Protein AF-A0A350X1R9-F1 (afdb_monomer_lite)

Sequence (77 aa):
MKCGCEFENGQAVADKVRMKGMADRPMPTPATIKCSCGNTYTKTILVDQCPACHMTYAVTPCSADEHKYIVPAGINY

Structure (mmCIF, N/CA/C/O backbone):
data_AF-A0A350X1R9-F1
#
_entry.id   AF-A0A350X1R9-F1
#
loop_
_atom_site.group_PDB
_atom_site.id
_atom_site.type_symbol
_atom_site.label_atom_id
_atom_site.label_alt_id
_atom_site.label_comp_id
_atom_site.label_asym_id
_atom_site.label_entity_id
_atom_site.label_seq_id
_atom_site.pdbx_PDB_ins_code
_atom_site.Cartn_x
_atom_site.Cartn_y
_atom_site.Cartn_z
_atom_site.occupancy
_atom_site.B_iso_or_equiv
_atom_site.auth_seq_id
_atom_site.auth_comp_id
_atom_site.auth_asym_id
_atom_site.auth_atom_id
_atom_site.pdbx_PDB_model_num
ATOM 1 N N . MET A 1 1 ? 11.373 4.187 -4.664 1.00 59.44 1 MET A N 1
ATOM 2 C CA . MET A 1 1 ? 11.185 2.721 -4.733 1.00 59.44 1 MET A CA 1
ATOM 3 C C . MET A 1 1 ? 12.510 2.068 -5.062 1.00 59.44 1 MET A C 1
ATOM 5 O O . MET A 1 1 ? 13.278 2.661 -5.809 1.00 59.44 1 MET A O 1
ATOM 9 N N . LYS A 1 2 ? 12.782 0.870 -4.535 1.00 63.38 2 LYS A N 1
ATOM 10 C CA . LYS A 1 2 ? 14.057 0.165 -4.770 1.00 63.38 2 LYS A CA 1
ATOM 11 C C . LYS A 1 2 ? 14.177 -0.476 -6.160 1.00 63.38 2 LYS A C 1
ATOM 13 O O . LYS A 1 2 ? 15.284 -0.699 -6.624 1.00 63.38 2 LYS A O 1
ATOM 18 N N . CYS A 1 3 ? 13.062 -0.732 -6.850 1.00 61.53 3 CYS A N 1
ATOM 19 C CA . CYS A 1 3 ? 13.068 -1.388 -8.168 1.00 61.53 3 CYS A CA 1
ATOM 20 C C . CYS A 1 3 ? 13.514 -0.513 -9.353 1.00 61.53 3 CYS A C 1
ATOM 22 O O . CYS A 1 3 ? 13.501 -1.004 -10.476 1.00 61.53 3 CYS A O 1
ATOM 24 N N . GLY A 1 4 ? 13.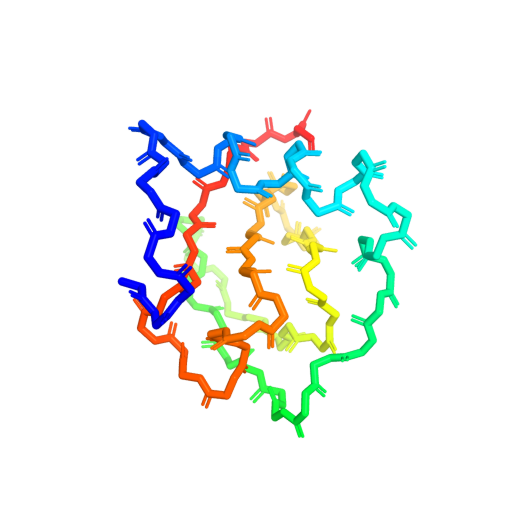789 0.782 -9.162 1.00 63.72 4 GLY A N 1
ATOM 25 C CA . GLY A 1 4 ? 14.039 1.708 -10.280 1.00 63.72 4 GLY A CA 1
ATOM 26 C C . GLY A 1 4 ? 12.841 1.920 -11.223 1.00 63.72 4 GLY A C 1
ATOM 27 O O . GLY A 1 4 ? 12.955 2.653 -12.194 1.00 63.72 4 GLY A O 1
ATOM 28 N N . CYS A 1 5 ? 11.689 1.297 -10.952 1.00 70.25 5 CYS A N 1
ATOM 29 C CA . CYS A 1 5 ? 10.445 1.585 -11.650 1.00 70.25 5 CYS A CA 1
ATOM 30 C C . CYS A 1 5 ? 9.865 2.890 -11.102 1.00 70.25 5 CYS A C 1
ATOM 32 O O . CYS A 1 5 ? 9.532 2.971 -9.915 1.00 70.25 5 CYS A O 1
ATOM 34 N N . GLU A 1 6 ? 9.746 3.888 -11.967 1.00 74.88 6 GLU A N 1
ATOM 35 C CA . GLU A 1 6 ? 8.930 5.066 -11.710 1.00 74.88 6 GLU A CA 1
ATOM 36 C C . GLU A 1 6 ? 7.472 4.718 -12.000 1.00 74.88 6 GLU A C 1
ATOM 38 O O . GLU A 1 6 ? 7.140 4.155 -13.044 1.00 74.88 6 GLU A O 1
ATOM 43 N N . PHE A 1 7 ? 6.611 5.004 -11.031 1.00 82.25 7 PHE A N 1
ATOM 44 C CA . PHE A 1 7 ? 5.172 4.861 -11.172 1.00 82.25 7 PHE A CA 1
ATOM 45 C C . PHE A 1 7 ? 4.563 6.236 -10.994 1.00 82.25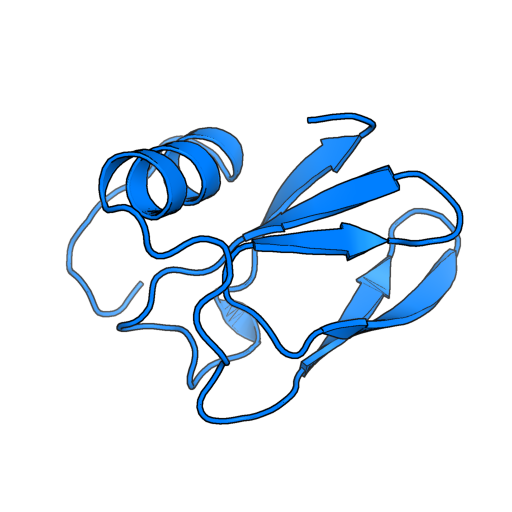 7 PHE A C 1
ATOM 47 O O . PHE A 1 7 ? 4.894 6.944 -10.044 1.00 82.25 7 PHE A O 1
ATOM 54 N N . GLU A 1 8 ? 3.661 6.588 -11.897 1.00 82.25 8 GLU A N 1
ATOM 55 C CA . GLU A 1 8 ? 2.993 7.888 -11.886 1.00 82.25 8 GLU A CA 1
ATOM 56 C C . GLU A 1 8 ? 2.042 8.017 -10.687 1.00 82.25 8 GLU A C 1
ATOM 58 O O . GLU A 1 8 ? 1.846 9.100 -10.142 1.00 82.25 8 GLU A O 1
ATOM 63 N N . ASN A 1 9 ? 1.459 6.899 -10.249 1.00 88.56 9 ASN A N 1
ATOM 64 C CA . ASN A 1 9 ? 0.493 6.831 -9.160 1.00 88.56 9 ASN A CA 1
ATOM 65 C C . ASN A 1 9 ? 0.436 5.419 -8.543 1.00 88.56 9 ASN A C 1
ATOM 67 O O . ASN A 1 9 ? 1.025 4.459 -9.046 1.00 88.56 9 ASN A O 1
ATOM 71 N N . GLY A 1 10 ? -0.295 5.271 -7.433 1.00 89.12 10 GLY A N 1
ATOM 72 C CA . GLY A 1 10 ? -0.465 3.966 -6.786 1.00 89.12 10 GLY A CA 1
ATOM 73 C C . GLY A 1 10 ? -1.253 2.950 -7.619 1.00 89.12 10 GLY A C 1
ATOM 74 O O . GLY A 1 10 ? -1.053 1.748 -7.448 1.00 89.12 10 GLY A O 1
ATOM 75 N N . GLN A 1 11 ? -2.080 3.410 -8.564 1.00 92.81 11 GLN A N 1
ATOM 76 C CA . GLN A 1 11 ? -2.754 2.545 -9.541 1.00 92.81 11 GLN A CA 1
ATOM 77 C C . GLN A 1 11 ? -1.746 1.844 -10.442 1.00 92.81 11 GLN A C 1
ATOM 79 O O . GLN A 1 11 ? -1.751 0.622 -10.509 1.00 92.81 11 GLN A O 1
ATOM 84 N N . ALA A 1 12 ? -0.792 2.581 -11.017 1.00 92.12 12 ALA A N 1
ATOM 85 C CA . ALA A 1 12 ? 0.258 1.995 -11.844 1.00 92.12 12 ALA A CA 1
ATOM 86 C C . ALA A 1 12 ? 1.073 0.929 -11.084 1.00 92.12 12 ALA A C 1
ATOM 88 O O . ALA A 1 12 ? 1.498 -0.066 -11.674 1.00 92.12 12 ALA A O 1
ATOM 89 N N . VAL A 1 13 ? 1.263 1.093 -9.767 1.00 91.94 13 VAL A N 1
ATOM 90 C CA . VAL A 1 13 ? 1.887 0.064 -8.915 1.00 91.94 13 VAL A CA 1
ATOM 91 C C . VAL A 1 13 ? 1.009 -1.182 -8.834 1.00 91.94 13 VAL A C 1
ATOM 93 O O . VAL A 1 13 ? 1.489 -2.287 -9.093 1.00 91.94 13 VAL A O 1
ATOM 96 N N . ALA A 1 14 ? -0.266 -1.014 -8.483 1.00 93.19 14 ALA A N 1
ATOM 97 C CA . ALA A 1 14 ? -1.225 -2.107 -8.369 1.00 93.19 14 ALA A CA 1
ATOM 98 C C . ALA A 1 14 ? -1.386 -2.862 -9.696 1.00 93.19 14 ALA A C 1
ATOM 100 O O . ALA A 1 14 ? -1.263 -4.088 -9.714 1.00 93.19 14 ALA A O 1
ATOM 101 N N . ASP A 1 15 ? -1.567 -2.142 -10.804 1.00 92.94 15 ASP A N 1
ATOM 102 C CA . ASP A 1 15 ? -1.660 -2.697 -12.152 1.00 92.94 15 ASP A CA 1
ATOM 103 C C . ASP A 1 15 ? -0.413 -3.484 -12.511 1.00 92.94 15 ASP A C 1
ATOM 105 O O . ASP A 1 15 ? -0.516 -4.619 -12.961 1.00 92.94 15 ASP A O 1
ATOM 109 N N . LYS A 1 16 ? 0.787 -2.956 -12.254 1.00 90.94 16 LYS A N 1
ATOM 110 C CA . LYS A 1 16 ? 2.019 -3.685 -12.574 1.00 90.94 16 LYS A CA 1
ATOM 111 C C . LYS A 1 16 ? 2.125 -4.995 -11.802 1.00 90.94 16 LYS A C 1
ATOM 113 O O . LYS A 1 16 ? 2.546 -6.004 -12.368 1.00 90.94 16 LYS A O 1
ATOM 118 N N . VAL A 1 17 ? 1.757 -4.988 -10.524 1.00 92.19 17 VAL A N 1
ATOM 119 C CA . VAL A 1 17 ? 1.777 -6.187 -9.676 1.00 92.19 17 VAL A CA 1
ATOM 120 C C . VAL A 1 17 ? 0.707 -7.192 -10.129 1.00 92.19 17 VAL A C 1
ATOM 122 O O . VAL A 1 17 ? 1.008 -8.383 -10.233 1.00 92.19 17 VAL A O 1
ATOM 125 N N . ARG A 1 18 ? -0.497 -6.725 -10.488 1.00 92.75 18 ARG A N 1
ATOM 126 C CA . ARG A 1 18 ? -1.588 -7.536 -11.064 1.00 92.75 18 ARG A CA 1
ATOM 127 C C . ARG A 1 18 ? -1.210 -8.127 -12.423 1.00 92.75 18 ARG A C 1
ATOM 129 O O . ARG A 1 18 ? -1.323 -9.332 -12.610 1.00 92.75 18 ARG A O 1
ATOM 136 N N . MET A 1 19 ? -0.657 -7.322 -13.331 1.00 91.31 19 MET A N 1
ATOM 137 C CA . MET A 1 19 ? -0.152 -7.750 -14.644 1.00 91.31 19 MET A CA 1
ATOM 138 C C . MET A 1 19 ? 0.940 -8.816 -14.530 1.00 91.31 19 MET A C 1
ATOM 140 O O . MET A 1 19 ? 1.104 -9.638 -15.426 1.00 91.31 19 MET A O 1
ATOM 144 N N . LYS A 1 20 ? 1.717 -8.800 -13.443 1.00 90.25 20 LYS A N 1
ATOM 145 C CA . LYS A 1 20 ? 2.732 -9.820 -13.155 1.00 90.25 20 LYS A CA 1
ATOM 146 C C . LYS A 1 20 ? 2.164 -11.063 -12.459 1.00 90.25 20 LYS A C 1
ATOM 148 O O . LYS A 1 20 ? 2.938 -11.979 -12.198 1.00 90.25 20 LYS A O 1
ATOM 153 N N . GLY A 1 21 ? 0.866 -11.101 -12.149 1.00 92.31 21 GLY A N 1
ATOM 154 C CA . GLY A 1 21 ? 0.227 -12.200 -11.421 1.00 92.31 21 GLY A CA 1
ATOM 155 C C . GLY A 1 21 ? 0.696 -12.313 -9.970 1.00 92.31 21 GLY A C 1
ATOM 156 O O . GLY A 1 21 ? 0.748 -13.406 -9.422 1.00 92.31 21 GLY A O 1
ATOM 157 N N . MET A 1 22 ? 1.112 -11.198 -9.360 1.00 91.81 22 MET A N 1
ATOM 158 C CA . MET A 1 22 ? 1.690 -11.175 -8.011 1.00 91.81 22 MET A CA 1
ATOM 159 C C . MET A 1 22 ? 0.803 -10.451 -6.990 1.00 91.81 22 MET A C 1
ATOM 161 O O . MET A 1 22 ? 1.263 -10.197 -5.884 1.00 91.81 22 MET A O 1
ATOM 165 N N . ALA A 1 23 ? -0.438 -10.096 -7.332 1.00 91.25 23 ALA A N 1
ATOM 166 C CA . ALA A 1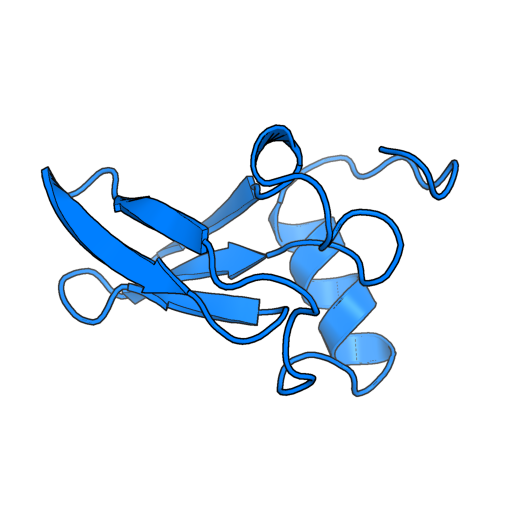 23 ? -1.332 -9.343 -6.444 1.00 91.25 23 ALA A CA 1
ATOM 167 C C . ALA A 1 23 ? -1.503 -10.024 -5.075 1.00 91.25 23 ALA A C 1
ATOM 169 O O . ALA A 1 23 ? -1.255 -9.401 -4.042 1.00 91.25 23 ALA A O 1
ATOM 170 N N . ASP A 1 24 ? -1.788 -11.325 -5.098 1.00 92.44 24 ASP A N 1
ATOM 171 C CA . ASP A 1 24 ? -2.016 -12.168 -3.919 1.00 92.44 24 ASP A CA 1
ATOM 172 C C . ASP A 1 24 ? -0.722 -12.697 -3.286 1.00 92.44 24 ASP A C 1
ATOM 174 O O . ASP A 1 24 ? -0.744 -13.533 -2.381 1.00 92.44 24 ASP A O 1
ATOM 178 N N . ARG A 1 25 ? 0.443 -12.245 -3.766 1.00 92.94 25 ARG A N 1
ATOM 179 C CA . ARG A 1 25 ? 1.720 -12.696 -3.219 1.00 92.94 25 ARG A CA 1
ATOM 180 C C . ARG A 1 25 ? 1.872 -12.159 -1.791 1.00 92.94 25 ARG A C 1
ATOM 182 O O . ARG A 1 25 ? 1.712 -10.952 -1.591 1.00 92.94 25 ARG A O 1
ATOM 189 N N . PRO A 1 26 ? 2.240 -13.004 -0.813 1.00 92.25 26 PRO A N 1
ATOM 190 C CA . PRO A 1 26 ? 2.481 -12.547 0.545 1.00 92.25 26 PRO A CA 1
ATOM 191 C C . PRO A 1 26 ? 3.678 -11.597 0.592 1.00 92.25 26 PRO A C 1
ATOM 193 O O . PRO A 1 26 ? 4.697 -11.797 -0.077 1.00 92.25 26 PRO A O 1
ATOM 196 N N . MET A 1 27 ? 3.540 -10.555 1.400 1.00 91.12 27 MET A N 1
ATOM 197 C CA . MET A 1 27 ? 4.623 -9.657 1.760 1.00 91.12 27 MET A CA 1
ATOM 198 C C . MET A 1 27 ? 5.604 -10.380 2.691 1.00 91.12 27 MET A C 1
ATOM 200 O O . MET A 1 27 ? 5.182 -11.188 3.519 1.00 91.12 27 MET A O 1
ATOM 204 N N . PRO A 1 28 ? 6.910 -10.078 2.601 1.00 88.69 28 PRO A N 1
ATOM 205 C CA . PRO A 1 28 ? 7.903 -10.634 3.518 1.00 88.69 28 PRO A CA 1
ATOM 206 C C . PRO A 1 28 ? 7.678 -10.158 4.958 1.00 88.69 28 PRO A C 1
ATOM 208 O O . PRO A 1 28 ? 7.950 -10.895 5.901 1.00 88.69 28 PRO A O 1
ATOM 211 N N . THR A 1 29 ? 7.162 -8.938 5.129 1.00 88.69 29 THR A N 1
ATOM 212 C CA . THR A 1 29 ? 6.813 -8.361 6.425 1.00 88.69 29 THR A CA 1
ATOM 213 C C . THR A 1 29 ? 5.386 -7.807 6.376 1.00 88.69 29 THR A C 1
ATOM 215 O O . THR A 1 29 ? 5.077 -6.982 5.512 1.00 88.69 29 THR A O 1
ATOM 218 N N . PRO A 1 30 ? 4.484 -8.232 7.280 1.00 90.19 30 PRO A N 1
ATOM 219 C CA . PRO A 1 30 ? 3.155 -7.644 7.366 1.00 90.19 30 PRO A CA 1
ATOM 220 C C . PRO A 1 30 ? 3.251 -6.162 7.745 1.00 90.19 30 PRO A C 1
ATOM 222 O O . PRO A 1 30 ? 4.120 -5.753 8.520 1.00 90.19 30 PRO A O 1
ATOM 225 N N . ALA A 1 31 ? 2.361 -5.355 7.178 1.00 90.94 31 ALA A N 1
ATOM 226 C CA . ALA A 1 31 ? 2.367 -3.905 7.306 1.00 90.94 31 ALA A CA 1
ATOM 227 C C . ALA A 1 31 ? 1.083 -3.412 7.965 1.00 90.94 31 ALA A C 1
ATOM 229 O O . ALA A 1 31 ? -0.012 -3.731 7.508 1.00 90.94 31 ALA A O 1
ATOM 230 N N . THR A 1 32 ? 1.193 -2.584 9.000 1.00 92.88 32 THR A N 1
ATOM 231 C CA . THR A 1 32 ? 0.020 -1.927 9.586 1.00 92.88 32 THR A CA 1
ATOM 232 C C . THR A 1 32 ? -0.312 -0.674 8.783 1.00 92.88 32 THR A C 1
ATOM 234 O O . THR A 1 32 ? 0.426 0.310 8.816 1.00 92.88 32 THR A O 1
ATOM 237 N N . ILE A 1 33 ? -1.427 -0.705 8.058 1.00 92.81 33 ILE A N 1
ATOM 238 C CA . ILE A 1 33 ? -1.897 0.393 7.216 1.00 92.81 33 ILE A CA 1
ATOM 239 C C . ILE A 1 33 ? -2.937 1.199 7.974 1.00 92.81 33 ILE A C 1
ATOM 241 O O . ILE A 1 33 ? -3.987 0.685 8.358 1.00 92.81 33 ILE A O 1
ATOM 245 N N . LYS A 1 34 ? -2.660 2.493 8.143 1.00 92.69 34 LYS A N 1
ATOM 246 C CA . LYS A 1 34 ? -3.654 3.467 8.585 1.00 92.69 34 LYS A CA 1
ATOM 247 C C . LYS A 1 34 ? -4.400 3.984 7.364 1.00 92.69 34 LYS A C 1
ATOM 249 O O . LYS A 1 34 ? -3.876 4.793 6.601 1.00 92.69 34 LYS A O 1
ATOM 254 N N . CYS A 1 35 ? -5.607 3.474 7.166 1.00 91.94 35 CYS A N 1
ATOM 255 C CA . CYS A 1 35 ? -6.425 3.833 6.026 1.00 91.94 35 CYS A CA 1
ATOM 256 C C . CYS A 1 35 ? -6.950 5.268 6.149 1.00 91.94 35 CYS A C 1
ATOM 258 O O . CYS A 1 35 ? -7.224 5.750 7.250 1.00 91.94 35 CYS A O 1
ATOM 260 N N . SER A 1 36 ? -7.184 5.933 5.016 1.00 88.56 36 SER A N 1
ATOM 261 C CA . SER A 1 36 ? -7.761 7.287 4.984 1.00 88.56 36 SER A CA 1
ATOM 262 C C . SER A 1 36 ? -9.173 7.377 5.578 1.00 88.56 36 SER A C 1
ATOM 264 O O . SER A 1 36 ? -9.608 8.462 5.940 1.00 88.56 36 SER A O 1
ATOM 266 N N . CYS A 1 37 ? -9.881 6.252 5.728 1.00 90.19 37 CYS A N 1
ATOM 267 C CA . CYS A 1 37 ? -11.179 6.192 6.404 1.00 90.19 37 CYS A CA 1
ATOM 268 C C . CYS A 1 37 ? -11.079 6.204 7.942 1.00 90.19 37 CYS A C 1
ATOM 270 O O . CYS A 1 37 ? -12.100 6.131 8.616 1.00 90.19 37 CYS A O 1
ATOM 272 N N . GLY A 1 38 ? -9.866 6.245 8.506 1.00 91.50 38 GLY A N 1
ATOM 273 C CA . GLY A 1 38 ? -9.621 6.232 9.951 1.00 91.50 38 GLY A CA 1
ATOM 274 C C . GLY A 1 38 ? -9.441 4.837 10.552 1.00 91.50 38 GLY A C 1
ATOM 275 O O . GLY A 1 38 ? -8.956 4.725 11.676 1.00 91.50 38 GLY A O 1
ATOM 276 N N . ASN A 1 39 ? -9.753 3.775 9.805 1.00 92.94 39 ASN A N 1
ATOM 277 C CA . ASN A 1 39 ? -9.496 2.405 10.241 1.00 92.94 39 ASN A CA 1
ATOM 278 C C . ASN A 1 39 ? -8.035 2.014 10.035 1.00 92.94 39 ASN A C 1
ATOM 280 O O . ASN A 1 39 ? -7.378 2.448 9.088 1.00 92.94 39 ASN A O 1
ATOM 284 N N . THR A 1 40 ? -7.548 1.136 10.903 1.00 92.81 40 THR A N 1
ATOM 285 C CA . THR A 1 40 ? -6.206 0.565 10.798 1.00 92.81 40 THR A CA 1
ATOM 286 C C . THR A 1 40 ? -6.348 -0.928 10.564 1.00 92.81 40 THR A C 1
ATOM 288 O O . THR A 1 40 ? -7.150 -1.572 11.234 1.00 92.81 40 THR A O 1
ATOM 291 N N . TYR A 1 41 ? -5.607 -1.478 9.611 1.00 93.56 41 TYR A N 1
ATOM 292 C CA . TYR A 1 41 ? -5.659 -2.9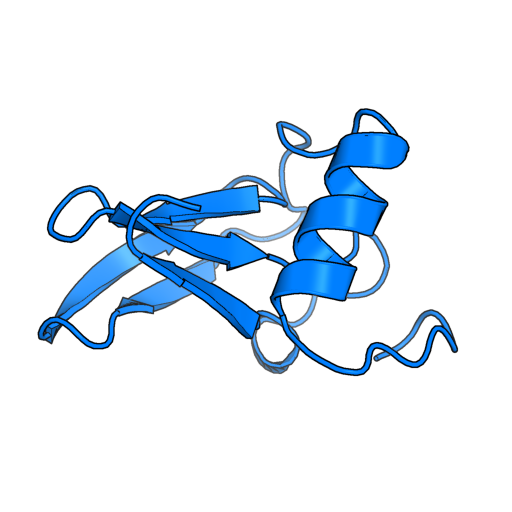05 9.305 1.00 93.56 41 TYR A CA 1
ATOM 293 C C . TYR A 1 41 ? -4.274 -3.424 8.927 1.00 93.56 41 TYR A C 1
ATOM 295 O O . TYR A 1 41 ? -3.376 -2.652 8.584 1.00 93.56 41 TYR A O 1
ATOM 303 N N . THR A 1 42 ? -4.086 -4.735 9.025 1.00 93.12 42 THR A N 1
ATOM 304 C CA . THR A 1 42 ? -2.812 -5.378 8.703 1.00 93.12 42 THR A CA 1
ATOM 305 C C . THR A 1 42 ? -2.852 -5.908 7.280 1.00 93.12 42 THR A C 1
ATOM 307 O O . THR A 1 42 ? -3.602 -6.830 6.977 1.00 93.12 42 THR A O 1
ATOM 310 N N . LYS A 1 43 ? -2.008 -5.337 6.425 1.00 92.31 43 LYS A N 1
ATOM 311 C CA . LYS A 1 43 ? -1.778 -5.772 5.053 1.00 92.31 43 LYS A CA 1
ATOM 312 C C . LYS A 1 43 ? -0.719 -6.870 5.030 1.00 92.31 43 LYS A C 1
ATOM 314 O O . LYS A 1 43 ? 0.387 -6.679 5.541 1.00 92.31 43 LYS A O 1
ATOM 319 N N . THR A 1 44 ? -1.050 -8.008 4.428 1.00 93.56 44 THR A N 1
ATOM 320 C CA . THR A 1 44 ? -0.178 -9.197 4.365 1.00 93.56 44 THR A CA 1
ATOM 321 C C . THR A 1 44 ? 0.220 -9.594 2.946 1.00 93.56 44 THR A C 1
ATOM 323 O O . THR A 1 44 ? 1.162 -10.363 2.791 1.00 93.56 44 THR A O 1
ATOM 326 N N . ILE A 1 45 ? -0.451 -9.071 1.917 1.00 95.00 45 ILE A N 1
ATOM 327 C CA . ILE A 1 45 ? -0.203 -9.357 0.492 1.00 95.00 45 ILE A CA 1
ATOM 328 C C . ILE A 1 45 ? 0.163 -8.081 -0.277 1.00 95.00 45 ILE A C 1
ATOM 330 O O . ILE A 1 45 ? -0.094 -6.973 0.201 1.00 95.00 45 ILE A O 1
ATOM 334 N N . LEU A 1 46 ? 0.768 -8.203 -1.465 1.00 93.31 46 LEU A N 1
ATOM 335 C CA . LEU A 1 46 ? 1.271 -7.055 -2.239 1.00 93.31 46 LEU A CA 1
ATOM 336 C C . LEU A 1 46 ? 0.174 -6.069 -2.649 1.00 93.31 46 LEU A C 1
ATOM 338 O O . LEU A 1 46 ? 0.370 -4.857 -2.532 1.00 93.31 46 LEU A O 1
ATOM 342 N N . VAL A 1 47 ? -1.000 -6.552 -3.052 1.00 94.00 47 VAL A N 1
ATOM 343 C CA . VAL A 1 47 ? -2.176 -5.723 -3.362 1.00 94.00 47 VAL A CA 1
ATOM 344 C C . VAL A 1 47 ? -3.306 -6.155 -2.445 1.00 94.00 47 VAL A C 1
ATOM 346 O O . VAL A 1 47 ? -3.720 -7.298 -2.494 1.00 94.00 47 VAL A O 1
ATOM 349 N N . ASP A 1 48 ? -3.763 -5.253 -1.582 1.00 94.19 48 ASP A N 1
ATOM 350 C CA . ASP A 1 48 ? -4.724 -5.577 -0.524 1.00 94.19 48 ASP A CA 1
ATOM 351 C C . ASP A 1 48 ? -5.708 -4.430 -0.354 1.00 94.19 48 ASP A C 1
ATOM 353 O O . ASP A 1 48 ? -5.355 -3.276 -0.615 1.00 94.19 48 ASP A O 1
ATOM 357 N N . GLN A 1 49 ? -6.915 -4.737 0.100 1.00 94.12 49 GLN A N 1
ATOM 358 C CA . GLN A 1 49 ? -7.998 -3.768 0.212 1.00 94.12 49 GLN A CA 1
ATOM 359 C C . GLN A 1 49 ? -8.397 -3.558 1.665 1.00 94.12 49 GLN A C 1
ATOM 361 O O . GLN A 1 49 ? -8.547 -4.498 2.439 1.00 94.12 49 GLN A O 1
ATOM 366 N N . CYS A 1 50 ? -8.615 -2.298 2.034 1.00 93.31 50 CYS A N 1
ATOM 367 C CA . CYS A 1 50 ? -9.167 -1.976 3.336 1.00 93.31 50 CYS A CA 1
ATOM 368 C C . CYS A 1 50 ? -10.583 -2.573 3.462 1.00 93.31 50 CYS A C 1
ATOM 370 O O . CYS A 1 50 ? -11.450 -2.205 2.668 1.00 93.31 50 CYS A O 1
ATOM 372 N N . PRO A 1 51 ? -10.876 -3.389 4.489 1.00 91.81 51 PRO A N 1
ATOM 373 C CA . PRO A 1 51 ? -12.184 -4.034 4.640 1.00 91.81 51 PRO A CA 1
ATOM 374 C C . PRO A 1 51 ? -13.323 -3.057 4.970 1.00 91.81 51 PRO A C 1
ATOM 376 O O . PRO A 1 51 ? -14.488 -3.412 4.854 1.00 91.81 51 PRO A O 1
ATOM 379 N N . ALA A 1 52 ? -13.005 -1.830 5.400 1.00 93.31 52 ALA A N 1
ATOM 380 C CA . ALA A 1 52 ? -14.006 -0.839 5.793 1.00 93.31 52 ALA A CA 1
ATOM 381 C C . ALA A 1 52 ? -14.434 0.096 4.651 1.00 93.31 52 ALA A C 1
ATOM 383 O O . ALA A 1 52 ? -15.580 0.527 4.602 1.00 93.31 52 ALA A O 1
ATOM 384 N N . CYS A 1 53 ? -13.507 0.469 3.765 1.00 91.88 53 CYS A N 1
ATOM 385 C CA . CYS A 1 53 ? -13.768 1.454 2.707 1.00 91.88 53 CYS A CA 1
ATOM 386 C C . CYS A 1 53 ? -13.310 1.004 1.321 1.00 91.88 53 CYS A C 1
ATOM 388 O O . CYS A 1 53 ? -13.376 1.793 0.388 1.00 91.88 53 CYS A O 1
ATOM 390 N N . HIS A 1 54 ? -12.816 -0.230 1.189 1.00 93.50 54 HIS A N 1
ATOM 391 C CA . HIS A 1 54 ? -12.349 -0.807 -0.071 1.00 93.50 54 HIS A CA 1
ATOM 392 C C . HIS A 1 54 ? -11.204 -0.017 -0.730 1.00 93.50 54 HIS A C 1
ATOM 394 O O . HIS A 1 54 ? -11.004 -0.098 -1.938 1.00 93.50 54 HIS A O 1
ATOM 400 N N . MET A 1 55 ? -10.436 0.753 0.052 1.00 94.81 55 MET A N 1
ATOM 401 C CA . MET A 1 55 ? -9.211 1.397 -0.422 1.00 94.81 55 MET A CA 1
ATOM 402 C C . MET A 1 55 ? -8.152 0.336 -0.712 1.00 94.81 55 MET A C 1
ATOM 404 O O . MET A 1 55 ? -7.681 -0.343 0.200 1.00 94.81 55 MET A O 1
ATOM 408 N N . THR A 1 56 ? -7.759 0.227 -1.970 1.00 94.88 56 THR A N 1
ATOM 409 C CA . THR A 1 56 ? -6.678 -0.633 -2.429 1.00 94.88 56 THR A CA 1
ATOM 410 C C . THR A 1 56 ? -5.346 0.014 -2.096 1.00 94.88 56 THR A C 1
ATOM 412 O O . THR A 1 56 ? -5.094 1.163 -2.454 1.00 94.88 56 THR A O 1
ATOM 415 N N . TYR A 1 57 ? -4.473 -0.735 -1.437 1.00 94.44 57 TYR A N 1
ATOM 416 C CA . TYR A 1 57 ? -3.083 -0.373 -1.205 1.00 94.44 57 TYR A CA 1
ATOM 417 C C . TYR A 1 57 ? -2.183 -1.362 -1.925 1.00 94.44 57 TYR A C 1
ATOM 419 O O . TYR A 1 57 ? -2.376 -2.579 -1.839 1.00 94.44 57 TYR A O 1
ATOM 427 N N . ALA A 1 58 ? -1.172 -0.839 -2.605 1.00 93.75 58 ALA A N 1
ATOM 428 C CA . ALA A 1 58 ? -0.258 -1.620 -3.414 1.00 93.75 58 ALA A CA 1
ATOM 429 C C . ALA A 1 58 ? 1.194 -1.301 -3.078 1.00 93.75 58 ALA A C 1
ATOM 431 O O . ALA A 1 58 ? 1.550 -0.181 -2.712 1.00 93.75 58 ALA A O 1
ATOM 432 N N . VAL A 1 59 ? 2.038 -2.315 -3.214 1.00 92.94 59 VAL A N 1
ATOM 433 C CA . VAL A 1 59 ? 3.487 -2.192 -3.103 1.00 92.94 59 VAL A CA 1
ATOM 434 C C . VAL A 1 59 ? 4.140 -3.178 -4.058 1.00 92.94 59 VAL A C 1
ATOM 436 O O . VAL A 1 59 ? 3.631 -4.275 -4.291 1.00 92.94 59 VAL A O 1
ATOM 439 N N . THR A 1 60 ? 5.270 -2.793 -4.639 1.00 91.19 60 THR A N 1
ATOM 440 C CA . THR A 1 60 ? 6.041 -3.698 -5.491 1.00 91.19 60 THR A CA 1
ATOM 441 C C . THR A 1 60 ? 6.759 -4.755 -4.645 1.00 91.19 60 THR A C 1
ATOM 443 O O . THR A 1 60 ? 7.178 -4.461 -3.526 1.00 91.19 60 THR A O 1
ATOM 446 N N . PRO A 1 61 ? 6.981 -5.977 -5.163 1.00 88.50 61 PRO A N 1
ATOM 447 C CA . PRO A 1 61 ? 7.634 -7.053 -4.405 1.00 88.50 61 PRO A CA 1
ATOM 448 C C . PRO A 1 61 ? 9.038 -6.682 -3.906 1.00 88.50 61 PRO A C 1
ATOM 450 O O . PRO A 1 61 ? 9.435 -7.063 -2.814 1.00 88.50 61 PRO A O 1
ATOM 453 N N . CYS A 1 62 ? 9.775 -5.901 -4.692 1.00 86.38 62 CYS A N 1
ATOM 454 C CA . CYS A 1 62 ? 11.111 -5.383 -4.382 1.00 86.38 62 CYS A CA 1
ATOM 455 C C . CYS A 1 62 ? 11.123 -4.216 -3.382 1.00 86.38 62 CYS A C 1
ATOM 457 O O . CYS A 1 62 ? 12.186 -3.686 -3.075 1.00 86.38 62 CYS A O 1
ATOM 459 N N . SER A 1 63 ? 9.961 -3.728 -2.958 1.00 87.94 63 SER A N 1
ATOM 460 C 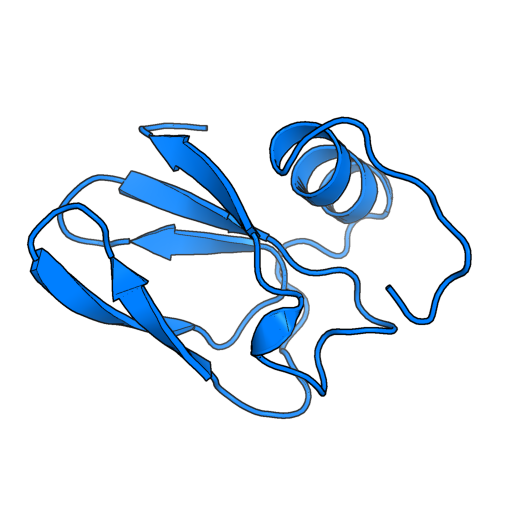CA . SER A 1 63 ? 9.827 -2.682 -1.938 1.00 87.94 63 SER A CA 1
ATOM 461 C C . SER A 1 63 ? 8.832 -3.084 -0.845 1.00 87.94 63 SER A C 1
ATOM 463 O O . SER A 1 63 ? 8.446 -2.250 -0.033 1.00 87.94 63 SER A O 1
ATOM 465 N N . ALA A 1 64 ? 8.416 -4.354 -0.823 1.00 87.25 64 ALA A N 1
ATOM 466 C CA . ALA A 1 64 ? 7.454 -4.897 0.129 1.00 87.25 64 ALA A CA 1
ATOM 467 C C . ALA A 1 64 ? 8.048 -5.089 1.534 1.00 87.25 64 ALA A C 1
ATOM 469 O O . ALA A 1 64 ? 7.298 -5.260 2.487 1.00 87.25 64 ALA A O 1
ATOM 470 N N . ASP A 1 65 ? 9.376 -5.043 1.666 1.00 86.19 65 ASP A N 1
ATOM 471 C CA . ASP A 1 65 ? 10.098 -5.004 2.941 1.00 86.19 65 ASP A CA 1
ATOM 472 C C . ASP A 1 65 ? 9.967 -3.652 3.663 1.00 86.19 65 ASP A C 1
ATOM 474 O O . ASP A 1 65 ? 10.151 -3.578 4.877 1.00 86.19 65 ASP A O 1
ATOM 478 N N . GLU A 1 66 ? 9.627 -2.585 2.936 1.00 85.31 66 GLU A N 1
ATOM 479 C CA . GLU A 1 66 ? 9.612 -1.215 3.440 1.00 85.31 66 GLU A CA 1
ATOM 480 C C . GLU A 1 66 ? 8.216 -0.595 3.345 1.00 85.31 66 GLU A C 1
ATOM 482 O O . GLU A 1 66 ? 7.765 -0.150 2.286 1.00 85.31 66 GLU A O 1
ATOM 487 N N . HIS A 1 67 ? 7.551 -0.460 4.495 1.00 85.44 67 HIS A N 1
ATOM 488 C CA . HIS A 1 67 ? 6.173 0.041 4.578 1.00 85.44 67 HIS A CA 1
ATOM 489 C C . HIS A 1 67 ? 5.970 1.446 3.992 1.00 85.44 67 HIS A C 1
ATOM 491 O O . HIS A 1 67 ? 4.874 1.766 3.542 1.00 85.44 67 HIS A O 1
ATOM 497 N N . LYS A 1 68 ? 7.024 2.269 3.924 1.00 86.94 68 LYS A N 1
ATOM 498 C CA . LYS A 1 68 ? 6.982 3.617 3.325 1.00 86.94 68 LYS A CA 1
ATOM 499 C C . LYS A 1 68 ? 6.701 3.628 1.815 1.00 86.94 68 LYS A C 1
ATOM 501 O O . LYS A 1 68 ? 6.370 4.679 1.280 1.00 86.94 68 LYS A O 1
ATOM 506 N N . TYR A 1 69 ? 6.884 2.501 1.120 1.00 89.00 69 TYR A N 1
ATOM 507 C CA . TYR A 1 69 ? 6.606 2.382 -0.317 1.00 89.00 69 TYR A CA 1
ATOM 508 C C . TYR A 1 69 ? 5.214 1.827 -0.621 1.00 89.00 69 TYR A C 1
ATOM 510 O O . TYR A 1 69 ? 4.874 1.650 -1.791 1.00 89.00 69 TYR A O 1
ATOM 518 N N . ILE A 1 70 ? 4.413 1.556 0.410 1.00 91.31 70 ILE A N 1
ATOM 519 C CA . ILE A 1 70 ? 3.018 1.168 0.243 1.00 91.31 70 ILE A CA 1
ATOM 520 C C . ILE A 1 70 ? 2.229 2.416 -0.127 1.00 91.31 70 ILE A C 1
ATOM 522 O O . ILE A 1 70 ? 2.223 3.406 0.604 1.00 91.31 70 ILE A O 1
ATOM 526 N N . VAL A 1 71 ? 1.559 2.361 -1.271 1.00 92.25 71 VAL A N 1
ATOM 527 C CA . VAL A 1 71 ? 0.833 3.494 -1.839 1.00 92.25 71 VAL A CA 1
ATOM 528 C C . VAL A 1 71 ? -0.644 3.151 -2.018 1.00 92.25 71 VAL A C 1
ATOM 530 O O . VAL A 1 71 ? -0.971 2.006 -2.344 1.00 92.25 71 VAL A O 1
ATOM 533 N N . PRO A 1 72 ? -1.558 4.112 -1.809 1.00 94.50 72 PRO A N 1
ATOM 534 C CA . PRO A 1 72 ? -2.966 3.922 -2.126 1.00 94.50 72 PRO A CA 1
ATOM 535 C C . PRO A 1 72 ? -3.168 3.927 -3.648 1.00 94.50 72 PRO A C 1
ATOM 537 O O . PRO A 1 72 ? -2.703 4.828 -4.344 1.00 94.50 72 PRO A O 1
ATOM 540 N N . ALA A 1 73 ? -3.876 2.927 -4.161 1.00 93.50 73 ALA A N 1
ATOM 541 C CA . ALA A 1 73 ? -4.294 2.819 -5.556 1.00 93.50 73 ALA A CA 1
ATOM 542 C C . ALA A 1 73 ? -5.712 3.379 -5.780 1.00 93.50 73 ALA A C 1
ATOM 544 O O . ALA A 1 73 ? -6.015 3.887 -6.854 1.00 93.50 73 ALA A O 1
ATOM 545 N N . GLY A 1 74 ? -6.574 3.375 -4.763 1.00 92.94 74 GLY A N 1
ATOM 546 C CA . GLY A 1 74 ? -7.906 3.981 -4.847 1.00 92.94 74 GLY A CA 1
ATOM 547 C C . GLY A 1 74 ? -8.989 3.135 -4.197 1.00 92.94 74 GLY A C 1
ATOM 548 O O . GLY A 1 74 ? -8.771 1.975 -3.864 1.00 92.94 74 GLY A O 1
ATOM 549 N N . ILE A 1 75 ? -10.159 3.734 -3.992 1.00 91.88 75 ILE A N 1
ATOM 550 C CA . ILE A 1 75 ? -11.332 3.072 -3.409 1.00 91.88 75 ILE A CA 1
ATOM 551 C C . ILE A 1 75 ? -12.048 2.260 -4.491 1.00 91.88 75 ILE A C 1
ATOM 553 O O . ILE A 1 75 ? -12.336 2.803 -5.554 1.00 91.88 75 ILE A O 1
ATOM 557 N N . ASN A 1 76 ? -12.373 0.995 -4.203 1.00 88.56 76 ASN A N 1
ATOM 558 C CA . ASN A 1 76 ? -13.013 0.051 -5.132 1.00 88.56 76 ASN A CA 1
ATOM 559 C C . ASN A 1 76 ? -12.215 -0.179 -6.428 1.00 88.56 76 ASN A C 1
ATOM 561 O O . ASN A 1 76 ? -12.794 -0.311 -7.505 1.00 88.56 76 ASN A O 1
ATOM 565 N N . TYR A 1 77 ? -10.886 -0.209 -6.311 1.00 8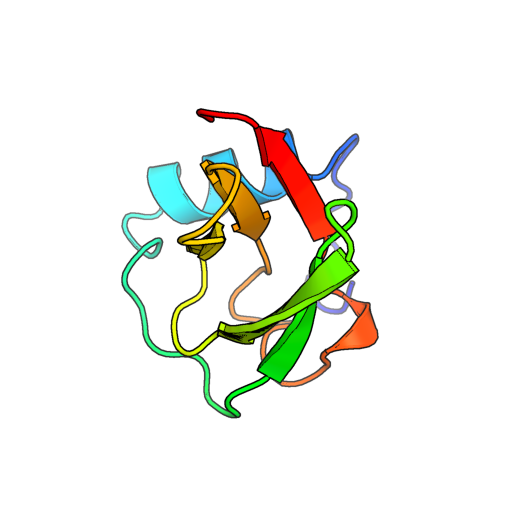5.50 77 TYR A N 1
ATOM 566 C CA . TYR A 1 77 ? -9.960 -0.371 -7.432 1.00 85.50 77 TYR A CA 1
ATOM 567 C C . TYR A 1 77 ? -9.339 -1.770 -7.497 1.00 85.50 77 TYR A C 1
ATOM 569 O O . TYR A 1 77 ? -8.892 -2.285 -6.447 1.00 85.50 77 TYR A O 1
#

Radius of gyration: 11.15 Å; chains: 1; bounding box: 28×21×25 Å

pLDDT: mean 89.18, std 7.55, range [59.44, 95.0]

Secondary structure (DSSP, 8-state):
-TT----SSHHHHHHHHHHTT-TTPEEEEEEEEE-TTS-EEEEEESEEE-TTT-EEEE--GGGTT-GGG-EEEEET-

Foldseek 3Di:
DVVPDDDPAQQSQCVVCVVVVQQAPFQPDWDWDCDPVRDIDIHGGQWDADPPFRFIWHADNSCSVPNVRTGTSGTPD